Protein AF-A0A7C2KSR3-F1 (afdb_monomer)

Foldseek 3Di:
DDDDDDDDPPPDDDPPDPPPPPVPPPPPPPDDPPDLVNLLVPFPADPVLVVLVVVLVVVVVVVVVVVVVVVVVVVVVPPPDPPQVVQDDPVDGNPPVVVVVVVVVVVVVVVVVVVVVVV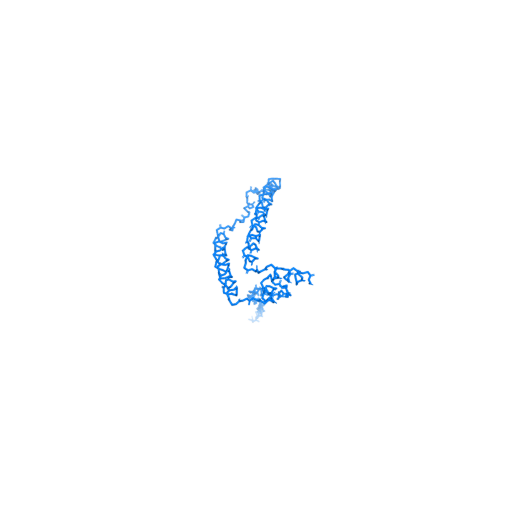VVVVVVVSVVSSCVSDDPVSVVSSVVSVVD

Structure (mmCIF, N/CA/C/O backbone):
data_AF-A0A7C2KSR3-F1
#
_entry.id   AF-A0A7C2KSR3-F1
#
loop_
_atom_site.group_PDB
_atom_site.id
_atom_site.type_symbol
_atom_site.label_atom_id
_atom_site.label_alt_id
_atom_site.label_comp_id
_atom_site.label_asym_id
_atom_site.label_entity_id
_atom_site.label_seq_id
_atom_site.pdbx_PDB_ins_code
_atom_site.Cartn_x
_atom_site.Cartn_y
_atom_site.Cartn_z
_atom_site.occupancy
_atom_site.B_iso_or_equiv
_atom_site.auth_seq_id
_atom_site.auth_comp_id
_atom_site.auth_asym_id
_atom_site.auth_atom_id
_atom_site.pdbx_PDB_model_num
ATOM 1 N N . MET A 1 1 ? 0.118 -65.157 -62.757 1.00 42.94 1 MET A N 1
ATOM 2 C CA . MET A 1 1 ? 0.658 -65.723 -61.500 1.00 42.94 1 MET A CA 1
ATOM 3 C C . MET A 1 1 ? 0.643 -64.634 -60.440 1.00 42.94 1 MET A C 1
ATOM 5 O O . MET A 1 1 ? 1.211 -63.576 -60.664 1.00 42.94 1 MET A O 1
ATOM 9 N N . LYS A 1 2 ? -0.111 -64.853 -59.359 1.00 40.72 2 LYS A N 1
ATOM 10 C CA . LYS A 1 2 ? -0.368 -63.882 -58.288 1.00 40.72 2 LYS A CA 1
ATOM 11 C C . LYS A 1 2 ? 0.836 -63.833 -57.341 1.00 40.72 2 LYS A C 1
ATOM 13 O O . LYS A 1 2 ? 1.263 -64.884 -56.875 1.00 40.72 2 LYS A O 1
ATOM 18 N N . ARG A 1 3 ? 1.347 -62.640 -57.025 1.00 48.34 3 ARG A N 1
ATOM 19 C CA . ARG A 1 3 ? 2.173 -62.398 -55.832 1.00 48.34 3 ARG A CA 1
ATOM 20 C C . ARG A 1 3 ? 1.668 -61.134 -55.146 1.00 48.34 3 ARG A C 1
ATOM 22 O O . ARG A 1 3 ? 1.903 -60.019 -55.587 1.00 48.34 3 ARG A O 1
ATOM 29 N N . THR A 1 4 ? 0.881 -61.378 -54.110 1.00 46.56 4 THR A N 1
ATOM 30 C CA . THR A 1 4 ? 0.358 -60.444 -53.117 1.00 46.56 4 THR A CA 1
ATOM 31 C C . THR A 1 4 ? 1.500 -59.893 -52.267 1.00 46.56 4 THR A C 1
ATOM 33 O O . THR A 1 4 ? 2.174 -60.664 -51.588 1.00 46.56 4 THR A O 1
ATOM 36 N N . ALA A 1 5 ? 1.700 -58.575 -52.280 1.00 51.16 5 ALA A N 1
ATOM 37 C CA . ALA A 1 5 ? 2.523 -57.881 -51.295 1.00 51.16 5 ALA A CA 1
ATOM 38 C C . ALA A 1 5 ? 1.592 -57.268 -50.241 1.00 51.16 5 ALA A C 1
ATOM 40 O O . ALA A 1 5 ? 0.763 -56.412 -50.546 1.00 51.16 5 ALA A O 1
ATOM 41 N N . ILE A 1 6 ? 1.698 -57.768 -49.012 1.00 51.94 6 ILE A N 1
ATOM 42 C CA . ILE A 1 6 ? 0.975 -57.282 -47.838 1.00 51.94 6 ILE A CA 1
ATOM 43 C C . ILE A 1 6 ? 1.730 -56.049 -47.335 1.00 51.94 6 ILE A C 1
ATOM 45 O O . ILE A 1 6 ? 2.813 -56.171 -46.769 1.00 51.94 6 ILE A O 1
ATOM 49 N N . ALA A 1 7 ? 1.180 -54.859 -47.574 1.00 48.03 7 ALA A N 1
ATOM 50 C CA . ALA A 1 7 ? 1.667 -53.628 -46.967 1.00 48.03 7 ALA A CA 1
ATOM 51 C C . ALA A 1 7 ? 1.039 -53.486 -45.573 1.00 48.03 7 ALA A C 1
ATOM 53 O O . ALA A 1 7 ? -0.160 -53.246 -45.437 1.00 48.03 7 ALA A O 1
ATOM 54 N N . ILE A 1 8 ? 1.851 -53.684 -44.535 1.00 54.16 8 ILE A N 1
ATOM 55 C CA . ILE A 1 8 ? 1.469 -53.480 -43.136 1.00 54.16 8 ILE A CA 1
ATOM 56 C C . ILE A 1 8 ? 1.331 -51.972 -42.902 1.00 54.16 8 ILE A C 1
ATOM 58 O O . ILE A 1 8 ? 2.315 -51.233 -42.913 1.00 54.16 8 ILE A O 1
ATOM 62 N N . ILE A 1 9 ? 0.095 -51.517 -42.706 1.00 57.22 9 ILE A N 1
ATOM 63 C CA . ILE A 1 9 ? -0.228 -50.152 -42.289 1.00 57.22 9 ILE A CA 1
ATOM 64 C C . ILE A 1 9 ? 0.179 -50.017 -40.817 1.00 57.22 9 ILE A C 1
ATOM 66 O O . ILE A 1 9 ? -0.515 -50.493 -39.921 1.00 57.22 9 ILE A O 1
ATOM 70 N N . ALA A 1 10 ? 1.322 -49.382 -40.562 1.00 49.47 10 ALA A N 1
ATOM 71 C CA . ALA A 1 10 ? 1.728 -48.987 -39.220 1.00 49.47 10 ALA A CA 1
ATOM 72 C C . ALA A 1 10 ? 0.934 -47.739 -38.800 1.00 49.47 10 ALA A C 1
ATOM 74 O O . ALA A 1 10 ? 1.330 -46.605 -39.070 1.00 49.47 10 ALA A O 1
ATOM 75 N N . THR A 1 11 ? -0.214 -47.936 -38.153 1.00 52.78 11 THR A N 1
ATOM 76 C CA . THR A 1 11 ? -0.943 -46.856 -37.480 1.00 52.78 11 THR A CA 1
ATOM 77 C C . THR A 1 11 ? -0.204 -46.468 -36.200 1.00 52.78 11 THR A C 1
ATOM 79 O O . THR A 1 11 ? -0.430 -47.050 -35.1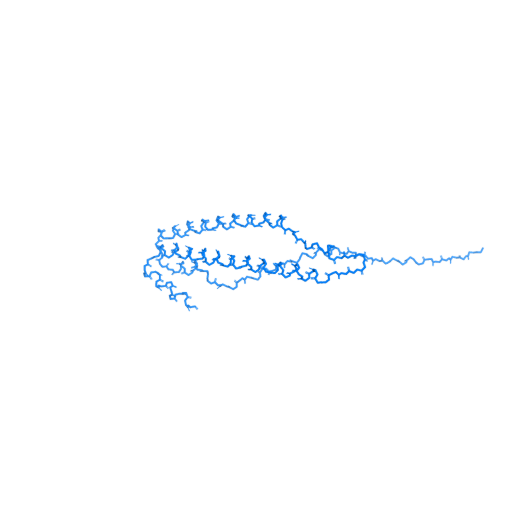40 1.00 52.78 11 THR A O 1
ATOM 82 N N . PHE A 1 12 ? 0.679 -45.474 -36.280 1.00 53.78 12 PHE A N 1
ATOM 83 C CA . PHE A 1 12 ? 1.157 -44.783 -35.086 1.00 53.78 12 PHE A CA 1
ATOM 84 C C . PHE A 1 12 ? 0.079 -43.805 -34.622 1.00 53.78 12 PHE A C 1
ATOM 86 O O . PHE A 1 12 ? -0.087 -42.716 -35.167 1.00 53.78 12 PHE A O 1
ATOM 93 N N . GLY A 1 13 ? -0.680 -44.228 -33.612 1.00 46.88 13 GLY A N 1
ATOM 94 C CA . GLY A 1 13 ? -1.536 -43.341 -32.843 1.00 46.88 13 GLY A CA 1
ATOM 95 C C . GLY A 1 13 ? -0.686 -42.345 -32.060 1.00 46.88 13 GLY A C 1
ATOM 96 O O . GLY A 1 13 ? 0.057 -42.731 -31.162 1.00 46.88 13 GLY A O 1
ATOM 97 N N . LEU A 1 14 ? -0.829 -41.058 -32.367 1.00 45.84 14 LEU A N 1
ATOM 98 C CA . LEU A 1 14 ? -0.510 -39.985 -31.432 1.00 45.84 14 LEU A CA 1
ATOM 99 C C . LEU A 1 14 ? -1.810 -39.271 -31.071 1.00 45.84 14 LEU A C 1
ATOM 101 O O . LEU A 1 14 ? -2.222 -38.299 -31.700 1.00 45.84 14 LEU A O 1
ATOM 105 N N . SER A 1 15 ? -2.460 -39.765 -30.021 1.00 41.12 15 SER A N 1
ATOM 106 C CA . SER A 1 15 ? -3.441 -38.989 -29.273 1.00 41.12 15 SER A CA 1
ATOM 107 C C . SER A 1 15 ? -2.698 -37.855 -28.569 1.00 41.12 15 SER A C 1
ATOM 109 O O . SER A 1 15 ? -2.183 -38.029 -27.465 1.00 41.12 15 SER A O 1
ATOM 111 N N . SER A 1 16 ? -2.617 -36.681 -29.195 1.00 46.31 16 SER A N 1
ATOM 112 C CA . SER A 1 16 ? -2.241 -35.455 -28.491 1.00 46.31 16 SER A CA 1
ATOM 113 C C . SER A 1 16 ? -3.401 -35.045 -27.590 1.00 46.31 16 SER A C 1
ATOM 115 O O . SER A 1 16 ? -4.233 -34.211 -27.940 1.00 46.31 16 SER A O 1
ATOM 117 N N . ALA A 1 17 ? -3.469 -35.674 -26.416 1.00 47.34 17 ALA A N 1
ATOM 118 C CA . ALA A 1 17 ? -4.255 -35.173 -25.308 1.00 47.34 17 ALA A CA 1
ATOM 119 C C . ALA A 1 17 ? -3.802 -33.736 -25.026 1.00 47.34 17 ALA A C 1
ATOM 121 O O . ALA A 1 17 ? -2.645 -33.482 -24.682 1.00 47.34 17 ALA A O 1
ATOM 122 N N . LEU A 1 18 ? -4.731 -32.800 -25.206 1.00 45.66 18 LEU A N 1
ATOM 123 C CA . LEU A 1 18 ? -4.652 -31.434 -24.717 1.00 45.66 18 LEU A CA 1
ATOM 124 C C . LEU A 1 18 ? -4.441 -31.486 -23.199 1.00 45.66 18 LEU A C 1
ATOM 126 O O . LEU A 1 18 ? -5.394 -31.486 -22.425 1.00 45.66 18 LEU A O 1
ATOM 130 N N . MET A 1 19 ? -3.182 -31.517 -22.764 1.00 49.53 19 MET A N 1
ATOM 131 C CA . MET A 1 19 ? -2.803 -31.175 -21.398 1.00 49.53 19 MET A CA 1
ATOM 132 C C . MET A 1 19 ? -2.952 -29.661 -21.255 1.00 49.53 19 MET A C 1
ATOM 134 O O . MET A 1 19 ? -1.986 -28.899 -21.232 1.00 49.53 19 MET A O 1
ATOM 138 N N . ALA A 1 20 ? -4.210 -29.225 -21.182 1.00 42.25 20 ALA A N 1
ATOM 139 C CA . ALA A 1 20 ? -4.587 -27.983 -20.546 1.00 42.25 20 ALA A CA 1
ATOM 140 C C . ALA A 1 20 ? -4.151 -28.102 -19.082 1.00 42.25 20 ALA A C 1
ATOM 142 O O . ALA A 1 20 ? -4.892 -28.567 -18.222 1.00 42.25 20 ALA A O 1
ATOM 143 N N . GLY A 1 21 ? -2.898 -27.734 -18.818 1.00 36.53 21 GLY A N 1
ATOM 144 C CA . GLY A 1 21 ? -2.359 -27.563 -17.481 1.00 36.53 21 GLY A CA 1
ATOM 145 C C . GLY A 1 21 ? -3.056 -26.391 -16.804 1.00 36.53 21 GLY A C 1
ATOM 146 O O . GLY A 1 21 ? -2.479 -25.317 -16.649 1.00 36.53 21 GLY A O 1
ATOM 147 N N . SER A 1 22 ? -4.307 -26.587 -16.392 1.00 43.00 22 SER A N 1
ATOM 148 C CA . SER A 1 22 ? -4.950 -25.787 -15.362 1.00 43.00 22 SER A CA 1
ATOM 149 C C . SER A 1 22 ? -4.248 -26.115 -14.048 1.00 43.00 22 SER A C 1
ATOM 151 O O . SER A 1 22 ? -4.708 -26.935 -13.255 1.00 43.00 22 SER A O 1
ATOM 153 N N . GLY A 1 23 ? -3.080 -25.500 -13.853 1.00 39.00 23 GLY A N 1
ATOM 154 C CA . GLY A 1 23 ? -2.381 -25.451 -12.580 1.00 39.00 23 GLY A CA 1
ATOM 155 C C . GLY A 1 23 ? -3.277 -24.750 -11.571 1.00 39.00 23 GLY A C 1
ATOM 156 O O . GLY A 1 23 ? -3.250 -23.529 -11.424 1.00 39.00 23 GLY A O 1
ATOM 157 N N . MET A 1 24 ? -4.118 -25.539 -10.916 1.00 44.59 24 MET A N 1
ATOM 158 C CA . MET A 1 24 ? -4.959 -25.134 -9.810 1.00 44.59 24 MET A CA 1
ATOM 159 C C . MET A 1 24 ? -4.022 -24.741 -8.667 1.00 44.59 24 MET A C 1
ATOM 161 O O . MET A 1 24 ? -3.519 -25.586 -7.932 1.00 44.59 24 MET A O 1
ATOM 165 N N . HIS A 1 25 ? -3.706 -23.448 -8.564 1.00 52.31 25 HIS A N 1
ATOM 166 C CA . HIS A 1 25 ? -2.989 -22.898 -7.421 1.00 52.31 25 HIS A CA 1
ATOM 167 C C . HIS A 1 25 ? -3.849 -23.134 -6.177 1.00 52.31 25 HIS A C 1
ATOM 169 O O . HIS A 1 25 ? -4.764 -22.366 -5.886 1.00 52.31 25 HIS A O 1
ATOM 175 N N . SER A 1 26 ? -3.553 -24.205 -5.441 1.00 45.25 26 SER A N 1
ATOM 176 C CA . SER A 1 26 ? -4.083 -24.424 -4.104 1.00 45.25 26 SER A CA 1
ATOM 177 C C . SER A 1 26 ? -3.610 -23.263 -3.232 1.00 45.25 26 SER A C 1
ATOM 179 O O . SER A 1 26 ? -2.441 -23.200 -2.832 1.00 45.25 26 SER A O 1
ATOM 181 N N . CYS A 1 27 ? -4.494 -22.305 -2.968 1.00 43.81 27 CYS A N 1
ATOM 182 C CA . CYS A 1 27 ? -4.284 -21.301 -1.942 1.00 43.81 27 CYS A CA 1
ATOM 183 C C . CYS A 1 27 ? -4.192 -22.032 -0.601 1.00 43.81 27 CYS A C 1
ATOM 185 O O . CYS A 1 27 ? -5.206 -22.292 0.038 1.00 43.81 27 CYS A O 1
ATOM 187 N N . LYS A 1 28 ? -2.975 -22.400 -0.182 1.00 48.91 28 LYS A N 1
ATOM 188 C CA . LYS A 1 28 ? -2.719 -22.825 1.193 1.00 48.91 28 LYS A CA 1
ATOM 189 C C . LYS A 1 28 ? -3.228 -21.706 2.095 1.00 48.91 28 LYS A C 1
ATOM 191 O O . LYS A 1 28 ? -2.719 -20.586 2.043 1.00 48.91 28 LYS A O 1
ATOM 196 N N . HIS A 1 29 ? -4.275 -22.017 2.852 1.00 46.41 29 HIS A N 1
ATOM 197 C CA . HIS A 1 29 ? -4.851 -21.151 3.862 1.00 46.41 29 HIS A CA 1
ATOM 198 C C . HIS A 1 29 ? -3.721 -20.597 4.728 1.00 46.41 29 HIS A C 1
ATOM 200 O O . HIS A 1 29 ? -2.917 -21.347 5.286 1.00 46.41 29 HIS A O 1
ATOM 206 N N . HIS A 1 30 ? -3.618 -19.270 4.776 1.00 50.12 30 HIS A N 1
ATOM 207 C CA . HIS A 1 30 ? -2.738 -18.600 5.716 1.00 50.12 30 HIS A CA 1
ATOM 208 C C . HIS A 1 30 ? -3.095 -19.112 7.113 1.00 50.12 30 HIS A C 1
ATOM 210 O O . HIS A 1 30 ? -4.232 -18.933 7.545 1.00 50.12 30 HIS A O 1
ATOM 216 N N . LYS A 1 31 ? -2.124 -19.730 7.807 1.00 47.91 31 LYS A N 1
ATOM 217 C CA . LYS A 1 31 ? -2.162 -19.850 9.268 1.00 47.91 31 LYS A CA 1
ATOM 218 C C . LYS A 1 31 ? -2.615 -18.502 9.811 1.00 47.91 31 LYS A C 1
ATOM 220 O O . LYS A 1 31 ? -2.084 -17.474 9.384 1.00 47.91 31 LYS A O 1
ATOM 225 N N . GLU A 1 32 ? -3.615 -18.561 10.674 1.00 46.19 32 GLU A N 1
ATOM 226 C CA . GLU A 1 32 ? -4.305 -17.484 11.368 1.00 46.19 32 GLU A CA 1
ATOM 227 C C . GLU A 1 32 ? -3.312 -16.499 12.007 1.00 46.19 32 GLU A C 1
ATOM 229 O O . GLU A 1 32 ? -3.031 -16.519 13.197 1.00 46.19 32 GLU A O 1
ATOM 234 N N . ARG A 1 33 ? -2.699 -15.628 11.201 1.00 48.25 33 ARG A N 1
ATOM 235 C CA . ARG A 1 33 ? -2.082 -14.419 11.727 1.00 48.25 33 ARG A CA 1
ATOM 236 C C . ARG A 1 33 ? -3.250 -13.547 12.129 1.00 48.25 33 ARG A C 1
ATOM 238 O O . ARG A 1 33 ? -3.958 -13.078 11.233 1.00 48.25 33 ARG A O 1
ATOM 245 N N . SER A 1 34 ? -3.435 -13.360 13.438 1.00 56.31 34 SER A N 1
ATOM 246 C CA . SER A 1 34 ? -4.390 -12.388 13.962 1.00 56.31 34 SER A CA 1
ATOM 247 C C . SER A 1 34 ? -4.197 -11.092 13.185 1.00 56.31 34 SER A C 1
ATOM 249 O O . SER A 1 34 ? -3.119 -10.489 13.161 1.00 56.31 34 SER A O 1
ATOM 251 N N . SER A 1 35 ? -5.223 -10.725 12.430 1.00 73.12 35 SER A N 1
ATOM 252 C CA . SER A 1 35 ? -5.239 -9.438 11.772 1.00 73.12 35 SER A CA 1
ATOM 253 C C . SER A 1 35 ? -5.362 -8.370 12.857 1.00 73.12 35 SER A C 1
ATOM 255 O O . SER A 1 35 ? -5.991 -8.584 13.885 1.00 73.12 35 SER A O 1
ATOM 257 N N . LEU A 1 36 ? -4.816 -7.179 12.627 1.00 81.88 36 LEU A N 1
ATOM 258 C CA . LEU A 1 36 ? -4.966 -6.058 13.564 1.00 81.88 36 LEU A CA 1
ATOM 259 C C . LEU A 1 36 ? -6.430 -5.873 14.026 1.00 81.88 36 LEU A C 1
ATOM 261 O O . LEU A 1 36 ? -6.687 -5.570 15.186 1.00 81.88 36 LEU A O 1
ATOM 265 N N . TYR A 1 37 ? -7.385 -6.124 13.127 1.00 81.44 37 TYR A N 1
ATOM 266 C CA . TYR A 1 37 ? -8.816 -6.051 13.397 1.00 81.44 37 TYR A CA 1
ATOM 267 C C . TYR A 1 37 ? -9.346 -7.145 14.325 1.00 81.44 37 TYR A C 1
ATOM 269 O O . TYR A 1 37 ? -10.215 -6.840 15.132 1.00 81.44 37 TYR A O 1
ATOM 277 N N . THR A 1 38 ? -8.835 -8.375 14.233 1.00 84.31 38 THR A N 1
ATOM 278 C CA . THR A 1 38 ? -9.263 -9.472 15.115 1.00 84.31 38 THR A CA 1
ATOM 279 C C . THR A 1 38 ? -8.790 -9.229 16.543 1.00 84.31 38 THR A C 1
ATOM 281 O O . THR A 1 38 ? -9.538 -9.487 17.474 1.00 84.31 38 THR A O 1
ATOM 284 N N . THR A 1 39 ? -7.608 -8.631 16.734 1.00 87.12 39 THR A N 1
ATOM 285 C CA . THR A 1 39 ? -7.155 -8.206 18.069 1.00 87.12 39 THR A CA 1
ATOM 286 C C . THR A 1 39 ? -7.994 -7.047 18.625 1.00 87.12 39 THR A C 1
ATOM 288 O O . THR A 1 39 ? -8.280 -7.021 19.815 1.00 87.12 39 THR A O 1
ATOM 291 N N . ILE A 1 40 ? -8.427 -6.093 17.787 1.00 87.56 40 ILE A N 1
ATOM 292 C CA . ILE A 1 40 ? -9.303 -4.989 18.230 1.00 87.56 40 ILE A CA 1
ATOM 293 C C . ILE A 1 40 ? -10.706 -5.492 18.607 1.00 87.56 40 ILE A C 1
ATOM 295 O O . ILE A 1 40 ? -11.294 -4.992 19.556 1.00 87.56 40 ILE A O 1
ATOM 299 N N . GLU A 1 41 ? -11.242 -6.489 17.901 1.00 86.38 41 GLU A N 1
ATOM 300 C CA . GLU A 1 41 ? -12.552 -7.083 18.219 1.00 86.38 41 GLU A CA 1
ATOM 301 C C . GLU A 1 41 ? -12.589 -7.825 19.559 1.00 86.38 41 GLU A C 1
ATOM 303 O O . GLU A 1 41 ? -13.667 -7.998 20.117 1.00 86.38 41 GLU A O 1
ATOM 308 N N . GLN A 1 42 ? -11.433 -8.240 20.083 1.00 87.38 42 GLN A N 1
ATOM 309 C CA . GLN A 1 42 ? -11.307 -8.849 21.413 1.00 87.38 42 GLN A CA 1
ATOM 310 C C . GLN A 1 42 ? -11.364 -7.818 22.552 1.00 87.38 42 GLN A C 1
ATOM 312 O O . GLN A 1 42 ? -11.342 -8.192 23.725 1.00 87.38 42 GLN A O 1
ATOM 317 N N . LEU A 1 43 ? -11.389 -6.523 22.225 1.00 89.75 43 LEU A N 1
ATOM 318 C CA . LEU A 1 43 ? -11.556 -5.453 23.200 1.00 89.75 43 LEU A CA 1
ATOM 319 C C . LEU A 1 43 ? -13.040 -5.253 23.517 1.00 89.75 43 LEU A C 1
ATOM 321 O O . LEU A 1 43 ? -13.916 -5.507 22.689 1.00 89.75 43 LEU A O 1
ATOM 325 N N . ASP A 1 44 ? -13.313 -4.718 24.703 1.00 90.38 44 ASP A N 1
ATOM 326 C CA . ASP A 1 44 ? -14.664 -4.382 25.150 1.00 90.38 44 ASP A CA 1
ATOM 327 C C . ASP A 1 44 ? -15.132 -3.089 24.464 1.00 90.38 44 ASP A C 1
ATOM 329 O O . ASP A 1 44 ? -15.097 -2.001 25.036 1.00 90.38 44 ASP A O 1
ATOM 333 N N . LEU A 1 45 ? -15.480 -3.202 23.179 1.00 92.31 45 LEU A N 1
ATOM 334 C CA . LEU A 1 45 ? -15.900 -2.088 22.329 1.00 92.31 45 LEU A CA 1
ATOM 335 C C . LEU A 1 45 ? -17.372 -1.733 22.560 1.00 92.31 45 LEU A C 1
ATOM 337 O O . LEU A 1 45 ? -18.241 -2.614 22.545 1.00 92.31 45 LEU A O 1
ATOM 341 N N . THR A 1 46 ? -17.666 -0.437 22.654 1.00 94.50 46 THR A N 1
ATOM 342 C CA . THR A 1 46 ? -19.049 0.061 22.671 1.00 94.50 46 THR A CA 1
ATOM 343 C C . THR A 1 46 ? -19.722 -0.133 21.308 1.00 94.50 46 THR A C 1
ATOM 345 O O . THR A 1 46 ? -19.060 -0.293 20.279 1.00 94.50 46 THR A O 1
ATOM 348 N N . GLU A 1 47 ? -21.056 -0.100 21.260 1.00 93.38 47 GLU A N 1
ATOM 349 C CA . GLU A 1 47 ? -21.788 -0.207 19.988 1.00 93.38 47 GLU A CA 1
ATOM 350 C C . GLU A 1 47 ? -21.441 0.926 19.012 1.00 93.38 47 GLU A C 1
ATOM 352 O O . GLU A 1 47 ? -21.291 0.688 17.811 1.00 93.38 47 GLU A O 1
ATOM 357 N N . ALA A 1 48 ? -21.226 2.140 19.532 1.00 91.94 48 ALA A N 1
ATOM 358 C CA . ALA A 1 48 ? -20.783 3.284 18.741 1.00 91.94 48 ALA A CA 1
ATOM 359 C C . ALA A 1 48 ? -19.404 3.028 18.105 1.00 91.94 48 ALA A C 1
ATOM 361 O O . ALA A 1 48 ? -19.254 3.154 16.889 1.00 91.94 48 ALA A O 1
ATOM 362 N N . GLN A 1 49 ? -18.431 2.554 18.893 1.00 91.56 49 GLN A N 1
ATOM 363 C CA . GLN A 1 49 ? -17.091 2.207 18.400 1.00 91.56 49 GLN A CA 1
ATOM 364 C C . GLN A 1 49 ? -17.136 1.080 17.358 1.00 91.56 49 GLN A C 1
ATOM 366 O O . GLN A 1 49 ? -16.435 1.129 16.345 1.00 91.56 49 GLN A O 1
ATOM 371 N N . LYS A 1 50 ? -17.986 0.064 17.565 1.00 92.19 50 LYS A N 1
ATOM 372 C CA . LYS A 1 50 ? -18.183 -1.028 16.596 1.00 92.19 50 LYS A CA 1
ATOM 373 C C . LYS A 1 50 ? -18.710 -0.504 15.258 1.00 92.19 50 LYS A C 1
ATOM 375 O O . LYS A 1 50 ? -18.210 -0.912 14.207 1.00 92.19 50 LYS A O 1
ATOM 380 N N . LYS A 1 51 ? -19.673 0.422 15.284 1.00 93.69 51 LYS A N 1
ATOM 381 C CA . LYS A 1 51 ? -20.240 1.042 14.077 1.00 93.69 51 LYS A CA 1
ATOM 382 C C . LYS A 1 51 ? -19.212 1.891 13.323 1.00 93.69 51 LYS A C 1
ATOM 384 O O . LYS A 1 51 ? -19.133 1.816 12.093 1.00 93.69 51 LYS A O 1
ATOM 389 N N . GLU A 1 52 ? -18.384 2.648 14.038 1.00 91.50 52 GLU A N 1
ATOM 390 C CA . GLU A 1 52 ? -17.284 3.410 13.435 1.00 91.50 52 GLU A CA 1
ATOM 391 C C . GLU A 1 52 ? -16.239 2.489 12.798 1.00 91.50 52 GLU A C 1
ATOM 393 O O . GLU A 1 52 ? -15.854 2.688 11.643 1.00 91.50 52 GLU A O 1
ATOM 398 N N . LEU A 1 53 ? -15.847 1.413 13.489 1.00 91.00 53 LEU A N 1
ATOM 399 C CA . LEU A 1 53 ? -14.925 0.411 12.952 1.00 91.00 53 LEU A CA 1
ATOM 400 C C . LEU A 1 53 ? -15.479 -0.282 11.705 1.00 91.00 53 LEU A C 1
ATOM 402 O O . LEU A 1 53 ? -14.729 -0.532 10.758 1.00 91.00 53 LEU A O 1
ATOM 406 N N . GLN A 1 54 ? -16.775 -0.597 11.678 1.00 90.56 54 GLN A N 1
ATOM 407 C CA . GLN A 1 54 ? -17.421 -1.160 10.496 1.00 90.56 54 GLN A CA 1
ATOM 408 C C . GLN A 1 54 ? -17.362 -0.186 9.315 1.00 90.56 54 GLN A C 1
ATOM 410 O O . GLN A 1 54 ? -16.898 -0.565 8.237 1.00 90.56 54 GLN A O 1
ATOM 415 N N . THR A 1 55 ? -17.752 1.069 9.535 1.00 91.00 55 THR A N 1
ATOM 416 C CA . THR A 1 55 ? -17.712 2.119 8.507 1.00 91.00 55 THR A CA 1
ATOM 417 C C . THR A 1 55 ? -16.291 2.282 7.963 1.00 91.00 55 THR A C 1
ATOM 419 O O . THR A 1 55 ? -16.063 2.264 6.753 1.00 91.00 55 THR A O 1
ATOM 422 N N . PHE A 1 56 ? -15.297 2.317 8.853 1.00 89.75 56 PHE A N 1
ATOM 423 C CA . PHE A 1 56 ? -13.887 2.376 8.479 1.00 89.75 56 PHE A CA 1
ATOM 424 C C . PHE A 1 56 ? -13.419 1.151 7.670 1.00 89.75 56 PHE A C 1
ATOM 426 O O . PHE A 1 56 ? -12.619 1.260 6.738 1.00 89.75 56 PHE A O 1
ATOM 433 N N . ARG A 1 57 ? -13.917 -0.052 7.974 1.00 88.81 57 ARG A N 1
ATOM 434 C CA . ARG A 1 57 ? -13.601 -1.256 7.185 1.00 88.81 57 ARG A CA 1
ATOM 435 C C . ARG A 1 57 ? -14.211 -1.201 5.795 1.00 88.81 57 ARG A C 1
ATOM 437 O O . ARG A 1 57 ? -13.584 -1.669 4.841 1.00 88.81 57 ARG A O 1
ATOM 444 N N . GLU A 1 58 ? -15.426 -0.688 5.675 1.00 90.25 58 GLU A N 1
ATOM 445 C CA . GLU A 1 58 ? -16.132 -0.578 4.402 1.00 90.25 58 GLU A CA 1
ATOM 446 C C . GLU A 1 58 ? -15.442 0.414 3.465 1.00 90.25 58 GLU A C 1
ATOM 448 O O . GLU A 1 58 ? -15.174 0.059 2.311 1.00 90.25 58 GLU A O 1
ATOM 453 N N . THR A 1 59 ? -15.022 1.577 3.971 1.00 88.88 59 THR A N 1
ATOM 454 C CA . THR A 1 59 ? -14.234 2.550 3.194 1.00 88.88 59 THR A CA 1
ATOM 455 C C . THR A 1 59 ? -12.920 1.934 2.705 1.00 88.88 59 THR A C 1
ATOM 457 O O . THR A 1 59 ? -12.644 1.914 1.503 1.00 88.88 59 THR A O 1
ATOM 460 N N . GLN A 1 60 ? -12.169 1.274 3.594 1.00 86.62 60 GLN A N 1
ATOM 461 C CA . GLN A 1 60 ? -10.928 0.570 3.245 1.00 86.62 60 GLN A CA 1
ATOM 462 C C . GLN A 1 60 ? -11.146 -0.559 2.221 1.00 86.62 60 GLN A C 1
ATOM 464 O O . GLN A 1 60 ? -10.289 -0.828 1.370 1.00 86.62 60 GLN A O 1
ATOM 469 N N . ARG A 1 61 ? -12.280 -1.270 2.286 1.00 87.25 61 ARG A N 1
ATOM 470 C CA . ARG A 1 61 ? -12.648 -2.288 1.287 1.00 87.25 61 ARG A CA 1
ATOM 471 C C . ARG A 1 61 ? -12.938 -1.644 -0.069 1.00 87.25 61 ARG A C 1
ATOM 473 O O . ARG A 1 61 ? -12.505 -2.198 -1.083 1.00 87.25 61 ARG A O 1
ATOM 480 N N . GLY A 1 62 ? -13.622 -0.502 -0.092 1.00 87.56 62 GLY A N 1
ATOM 481 C CA . GLY A 1 62 ? -13.879 0.290 -1.297 1.00 87.56 62 GLY A CA 1
ATOM 482 C C . GLY A 1 62 ? -12.587 0.720 -1.992 1.00 87.56 62 GLY A C 1
ATOM 483 O O . GLY A 1 62 ? -12.358 0.365 -3.151 1.00 87.56 62 GLY A O 1
ATOM 484 N N . GLU A 1 63 ? -11.681 1.363 -1.255 1.00 85.44 63 GLU A N 1
ATOM 485 C CA . GLU A 1 63 ? -10.370 1.810 -1.752 1.00 85.44 63 GLU A CA 1
ATOM 486 C C . GLU A 1 63 ? -9.524 0.647 -2.299 1.00 85.44 63 GLU A C 1
ATOM 488 O O . GLU A 1 63 ? -8.895 0.732 -3.362 1.00 85.44 63 GLU A O 1
ATOM 493 N N . LYS A 1 64 ? -9.541 -0.504 -1.613 1.00 85.12 64 LYS A N 1
ATOM 494 C CA . LYS A 1 64 ? -8.859 -1.719 -2.085 1.00 85.12 64 LYS A CA 1
ATOM 495 C C . LYS A 1 64 ? -9.461 -2.263 -3.377 1.00 85.12 64 LYS A C 1
ATOM 497 O O . LYS A 1 64 ? -8.722 -2.735 -4.239 1.00 85.12 64 LYS A O 1
ATOM 502 N N . LYS A 1 65 ? -10.786 -2.231 -3.535 1.00 87.50 65 LYS A N 1
ATOM 503 C CA . LYS A 1 65 ? -11.438 -2.655 -4.784 1.00 87.50 65 LYS A CA 1
ATOM 504 C C . LYS A 1 65 ? -11.068 -1.716 -5.935 1.00 87.50 65 LYS A C 1
ATOM 506 O O . LYS A 1 65 ? -10.697 -2.207 -7.000 1.00 87.50 65 LYS A O 1
ATOM 511 N N . ALA A 1 66 ? -11.102 -0.403 -5.709 1.00 85.75 66 ALA A N 1
ATOM 512 C CA . ALA A 1 66 ? -10.731 0.597 -6.709 1.00 85.75 66 ALA A CA 1
ATOM 513 C C . ALA A 1 66 ? -9.264 0.450 -7.146 1.00 85.75 66 ALA A C 1
ATOM 515 O O . ALA A 1 66 ? -8.973 0.296 -8.331 1.00 85.75 66 ALA A O 1
ATOM 516 N N . SER A 1 67 ? -8.339 0.369 -6.186 1.00 84.38 67 SER A N 1
ATOM 517 C CA . SER A 1 67 ? -6.911 0.179 -6.476 1.00 84.38 67 SER A CA 1
ATOM 518 C C . SER A 1 67 ? -6.615 -1.138 -7.205 1.00 84.38 67 SER A C 1
ATOM 520 O O . SER A 1 67 ? -5.765 -1.168 -8.097 1.00 84.38 67 SER A O 1
ATOM 522 N N . ARG A 1 68 ? -7.335 -2.227 -6.897 1.00 86.69 68 ARG A N 1
ATOM 523 C CA . ARG A 1 68 ? -7.226 -3.494 -7.646 1.00 86.69 68 ARG A CA 1
ATOM 524 C C . ARG A 1 68 ? -7.680 -3.356 -9.098 1.00 86.69 68 ARG A C 1
ATOM 526 O O . ARG A 1 68 ? -7.005 -3.902 -9.969 1.00 86.69 68 ARG A O 1
ATOM 533 N N . LYS A 1 69 ? -8.785 -2.648 -9.362 1.00 85.12 69 LYS A N 1
ATOM 534 C CA . LYS A 1 69 ? -9.261 -2.382 -10.732 1.00 85.12 69 LYS A CA 1
ATOM 535 C C . LYS A 1 69 ? -8.224 -1.580 -11.521 1.00 85.12 69 LYS A C 1
ATOM 537 O O . LYS A 1 69 ? -7.747 -2.067 -12.543 1.00 85.12 69 LYS A O 1
ATOM 542 N N . ALA A 1 70 ? -7.752 -0.468 -10.957 1.00 83.00 70 ALA A N 1
ATOM 543 C CA . ALA A 1 70 ? -6.719 0.365 -11.572 1.00 83.00 70 ALA A CA 1
ATOM 544 C C . ALA A 1 70 ? -5.415 -0.414 -11.843 1.00 83.00 70 ALA A C 1
ATOM 546 O O . ALA A 1 70 ? -4.763 -0.236 -12.873 1.00 83.00 70 ALA A O 1
ATOM 547 N N . LEU A 1 71 ? -5.020 -1.324 -10.943 1.00 83.94 71 LEU A N 1
ATOM 548 C CA . LEU A 1 71 ? -3.854 -2.181 -11.166 1.00 83.94 71 LEU A CA 1
ATOM 549 C C . LEU A 1 71 ? -4.087 -3.202 -12.288 1.00 83.94 71 LEU A C 1
ATOM 551 O O . LEU A 1 71 ? -3.155 -3.489 -13.040 1.00 83.94 71 LEU A O 1
ATOM 555 N N . LYS A 1 72 ? -5.295 -3.767 -12.398 1.00 81.19 72 LYS A N 1
ATOM 556 C CA . LYS A 1 72 ? -5.653 -4.712 -13.465 1.00 81.19 72 LYS A CA 1
ATOM 557 C C . LYS A 1 72 ? -5.593 -4.029 -14.833 1.00 81.19 72 LYS A C 1
ATOM 559 O O . LYS A 1 72 ? -4.968 -4.574 -15.737 1.00 81.19 72 LYS A O 1
ATOM 564 N N . GLU A 1 73 ? -6.139 -2.822 -14.946 1.00 78.12 73 GLU A N 1
ATOM 565 C CA . GLU A 1 73 ? -6.078 -1.991 -16.158 1.00 78.12 73 GLU A CA 1
ATOM 566 C C . GLU A 1 73 ? -4.628 -1.652 -16.531 1.00 78.12 73 GLU A C 1
ATOM 568 O O . GLU A 1 73 ? -4.183 -1.935 -17.644 1.00 78.12 73 GLU A O 1
ATOM 573 N N . LYS A 1 74 ? -3.825 -1.180 -15.566 1.00 77.75 74 LYS A N 1
ATOM 574 C CA . LYS A 1 74 ? -2.393 -0.910 -15.790 1.00 77.75 74 LYS A CA 1
ATOM 575 C C . LYS A 1 74 ? -1.603 -2.157 -16.198 1.00 77.75 74 LYS A C 1
ATOM 577 O O . LYS A 1 74 ? -0.642 -2.047 -16.955 1.00 77.75 74 LYS A O 1
ATOM 582 N N . ARG A 1 75 ? -1.959 -3.343 -15.692 1.00 74.56 75 ARG A N 1
ATOM 583 C CA . ARG A 1 75 ? -1.318 -4.615 -16.075 1.00 74.56 75 ARG A CA 1
ATOM 584 C C . ARG A 1 75 ? -1.715 -5.070 -17.474 1.00 74.56 75 ARG A C 1
ATOM 586 O O . ARG A 1 75 ? -0.850 -5.592 -18.168 1.00 74.56 75 ARG A O 1
ATOM 593 N N . ALA A 1 76 ? -2.965 -4.854 -17.879 1.00 69.81 76 ALA A N 1
ATOM 594 C CA . ALA A 1 76 ? -3.408 -5.113 -19.246 1.00 69.81 76 ALA A CA 1
ATOM 595 C C . ALA A 1 76 ? -2.637 -4.241 -20.254 1.00 69.81 76 ALA A C 1
ATOM 597 O O . ALA A 1 76 ? -2.246 -4.734 -21.303 1.00 69.81 76 ALA A O 1
ATOM 598 N N . MET A 1 77 ? -2.316 -2.993 -19.887 1.00 62.62 77 MET A N 1
ATOM 599 C CA . MET A 1 77 ? -1.514 -2.085 -20.721 1.00 62.62 77 MET A CA 1
ATOM 600 C C . MET A 1 77 ? 0.005 -2.352 -20.689 1.00 62.62 77 MET A C 1
ATOM 602 O O . MET A 1 77 ? 0.703 -2.011 -21.635 1.00 62.62 77 MET A O 1
ATOM 606 N N . LYS A 1 78 ? 0.555 -2.938 -19.612 1.00 64.31 78 LYS A N 1
ATOM 607 C CA . LYS A 1 78 ? 2.013 -3.098 -19.398 1.00 64.31 78 LYS A CA 1
ATOM 608 C C . LYS A 1 78 ? 2.538 -4.525 -19.598 1.00 64.31 78 LYS A C 1
ATOM 610 O O . LYS A 1 78 ? 3.435 -4.953 -18.864 1.00 64.31 78 LYS A O 1
ATOM 615 N N . GLN A 1 79 ? 2.078 -5.261 -20.606 1.00 57.09 79 GLN A N 1
ATOM 616 C CA . GLN A 1 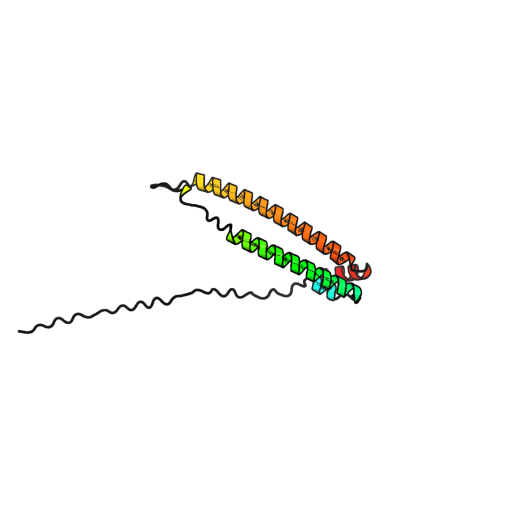79 ? 2.823 -6.439 -21.074 1.00 57.09 79 GLN A CA 1
ATOM 617 C C . GLN A 1 79 ? 4.054 -6.023 -21.908 1.00 57.09 79 GLN A C 1
ATOM 619 O O . GLN A 1 79 ? 4.218 -6.425 -23.051 1.00 57.09 79 GLN A O 1
ATOM 624 N N . ASN A 1 80 ? 4.961 -5.235 -21.316 1.00 59.91 80 ASN A N 1
ATOM 625 C CA . ASN A 1 80 ? 6.273 -4.934 -21.898 1.00 59.91 80 ASN A CA 1
ATOM 626 C C . ASN A 1 80 ? 7.182 -6.161 -21.750 1.00 59.91 80 ASN A C 1
ATOM 628 O O . ASN A 1 80 ? 7.984 -6.268 -20.805 1.00 59.91 80 ASN A O 1
ATOM 632 N N . ARG A 1 81 ? 7.037 -7.110 -22.678 1.00 66.62 81 ARG A N 1
ATOM 633 C CA . ARG A 1 81 ? 8.080 -8.104 -22.939 1.00 66.62 81 ARG A CA 1
ATOM 634 C C . ARG A 1 81 ? 9.330 -7.343 -23.377 1.00 66.62 81 ARG A C 1
ATOM 636 O O . ARG A 1 81 ? 9.235 -6.352 -24.093 1.00 66.62 81 ARG A O 1
ATOM 643 N N . THR A 1 82 ? 10.494 -7.738 -22.861 1.00 72.19 82 THR A N 1
ATOM 644 C CA . THR A 1 82 ? 11.751 -7.174 -23.360 1.00 72.19 82 THR A CA 1
ATOM 645 C C . THR A 1 82 ? 11.846 -7.579 -24.817 1.00 72.19 82 THR A C 1
ATOM 647 O O . THR A 1 82 ? 11.895 -8.776 -25.092 1.00 72.19 82 THR A O 1
ATOM 650 N N . ASP A 1 83 ? 11.849 -6.612 -25.725 1.00 81.12 83 ASP A N 1
ATOM 651 C CA . ASP A 1 83 ? 12.186 -6.905 -27.105 1.00 81.12 83 ASP A CA 1
ATOM 652 C C . ASP A 1 83 ? 13.651 -7.350 -27.135 1.00 81.12 83 ASP A C 1
ATOM 654 O O . ASP A 1 83 ? 14.550 -6.586 -26.768 1.00 81.12 83 ASP A O 1
ATOM 658 N N . LEU A 1 84 ? 13.862 -8.634 -27.423 1.00 81.62 84 LEU A N 1
ATOM 659 C CA . LEU A 1 84 ? 15.189 -9.235 -27.516 1.00 81.62 84 LEU A CA 1
ATOM 660 C C . LEU A 1 84 ? 15.799 -9.005 -28.898 1.00 81.62 84 LEU A C 1
ATOM 662 O O . LEU A 1 84 ? 17.022 -9.007 -29.008 1.00 81.62 84 LEU A O 1
ATOM 666 N N . SER A 1 85 ? 14.967 -8.753 -29.917 1.00 82.75 85 SER A N 1
ATOM 667 C CA . SER A 1 85 ? 15.416 -8.582 -31.301 1.00 82.75 85 SER A CA 1
ATOM 668 C C . SER A 1 85 ? 16.362 -7.391 -31.450 1.00 82.75 85 SER A C 1
ATOM 670 O O . SER A 1 85 ? 17.352 -7.483 -32.162 1.00 82.75 85 SER A O 1
ATOM 672 N N . ARG A 1 86 ? 16.163 -6.326 -30.662 1.00 86.75 86 ARG A N 1
ATOM 673 C CA . ARG A 1 86 ? 17.047 -5.145 -30.628 1.00 86.75 86 ARG A CA 1
ATOM 674 C C . ARG A 1 86 ? 18.481 -5.409 -30.152 1.00 86.75 86 ARG A C 1
ATOM 676 O O . ARG A 1 86 ? 19.321 -4.528 -30.274 1.00 86.75 86 ARG A O 1
ATOM 683 N N . PHE A 1 87 ? 18.748 -6.567 -29.548 1.00 89.81 87 PHE A N 1
ATOM 684 C CA . PHE A 1 87 ? 20.092 -6.972 -29.116 1.00 89.81 87 PHE A CA 1
ATOM 685 C C . PHE A 1 87 ? 20.673 -8.074 -30.005 1.00 89.81 87 PHE A C 1
ATOM 687 O O . PHE A 1 87 ? 21.725 -8.627 -29.693 1.00 89.81 87 PHE A O 1
ATOM 694 N N . MET A 1 88 ? 19.976 -8.440 -31.077 1.00 87.88 88 MET A N 1
ATOM 695 C CA . MET A 1 88 ? 20.384 -9.483 -32.004 1.00 87.88 88 MET A CA 1
ATOM 696 C C . MET A 1 88 ? 20.704 -8.849 -33.355 1.00 87.88 88 MET A C 1
ATOM 698 O O . MET A 1 88 ? 19.962 -8.007 -33.851 1.00 87.88 88 MET A O 1
ATOM 702 N N . THR A 1 89 ? 21.798 -9.277 -33.970 1.00 83.88 89 THR A N 1
ATOM 703 C CA . THR A 1 89 ? 22.015 -9.131 -35.411 1.00 83.88 89 THR A CA 1
ATOM 704 C C . THR A 1 89 ? 21.811 -10.490 -36.082 1.00 83.88 89 THR A C 1
ATOM 706 O O . THR A 1 89 ? 21.602 -11.494 -35.399 1.00 83.88 89 THR A O 1
ATOM 709 N N . ALA A 1 90 ? 21.893 -10.548 -37.414 1.00 78.19 90 ALA A N 1
ATOM 710 C CA . ALA A 1 90 ? 21.804 -11.809 -38.156 1.00 78.19 90 ALA A CA 1
ATOM 711 C C . ALA A 1 90 ? 22.873 -12.844 -37.739 1.00 78.19 90 ALA A C 1
ATOM 713 O O . ALA A 1 90 ? 22.693 -14.035 -37.969 1.00 78.19 90 ALA A O 1
ATOM 714 N N . GLU A 1 91 ? 23.960 -12.399 -37.099 1.00 78.12 91 GLU A N 1
ATOM 715 C CA . GLU A 1 91 ? 25.136 -13.229 -36.821 1.00 78.12 91 GLU A CA 1
ATOM 716 C C . GLU A 1 91 ? 25.509 -13.310 -35.332 1.00 78.12 91 GLU A C 1
ATOM 718 O O . GLU A 1 91 ? 26.182 -14.257 -34.926 1.00 78.12 91 GLU A O 1
ATOM 723 N N . LYS A 1 92 ? 25.108 -12.345 -34.488 1.00 89.94 92 LYS A N 1
ATOM 724 C CA . LYS A 1 92 ? 25.544 -12.299 -33.080 1.00 89.94 92 LYS A CA 1
ATOM 725 C C . LYS A 1 92 ? 24.561 -11.607 -32.139 1.00 89.94 92 LYS A C 1
ATOM 727 O O . LYS A 1 92 ? 23.732 -10.798 -32.541 1.00 89.94 92 LYS A O 1
ATOM 732 N N . PHE A 1 93 ? 24.708 -11.902 -30.850 1.00 92.19 93 PHE A N 1
ATOM 733 C CA . PHE A 1 93 ? 23.995 -11.234 -29.764 1.00 92.19 93 PHE A CA 1
ATOM 734 C C . PHE A 1 93 ? 24.893 -10.202 -29.075 1.00 92.19 93 PHE A C 1
ATOM 736 O O . PHE A 1 93 ? 25.987 -10.535 -28.610 1.00 92.19 93 PHE A O 1
ATOM 743 N N . ASP A 1 94 ? 24.417 -8.965 -28.956 1.00 91.56 94 ASP A N 1
ATOM 744 C CA . ASP A 1 94 ? 25.095 -7.906 -28.216 1.00 91.56 94 ASP A CA 1
ATOM 745 C C . ASP A 1 94 ? 24.840 -8.044 -26.707 1.00 91.56 94 ASP A C 1
ATOM 747 O O . ASP A 1 94 ? 23.917 -7.475 -26.110 1.00 91.56 94 ASP A O 1
ATOM 751 N N . LYS A 1 95 ? 25.697 -8.852 -26.079 1.00 91.12 95 LYS A N 1
ATOM 752 C CA . LYS A 1 95 ? 25.645 -9.152 -24.648 1.00 91.12 95 LYS A CA 1
ATOM 753 C C . LYS A 1 95 ? 25.866 -7.917 -23.775 1.00 91.12 95 LYS A C 1
ATOM 755 O O . LYS A 1 95 ? 25.273 -7.840 -22.696 1.00 91.12 95 LYS A O 1
ATOM 760 N N . GLU A 1 96 ? 26.711 -6.979 -24.194 1.00 92.00 96 GLU A N 1
ATOM 761 C CA . GLU A 1 96 ? 27.047 -5.812 -23.375 1.00 92.00 96 GLU A CA 1
ATOM 762 C C . GLU A 1 96 ? 25.930 -4.764 -23.427 1.00 92.00 96 GLU A C 1
ATOM 764 O O . GLU A 1 96 ? 25.500 -4.294 -22.367 1.00 92.00 96 GLU A O 1
ATOM 769 N N . ALA A 1 97 ? 25.344 -4.512 -24.603 1.00 89.19 97 ALA A N 1
ATOM 770 C CA . ALA A 1 97 ? 24.148 -3.676 -24.718 1.00 89.19 97 ALA A CA 1
ATOM 771 C C . ALA A 1 97 ? 22.965 -4.262 -23.926 1.00 89.19 97 ALA A C 1
ATOM 773 O O . ALA A 1 97 ? 22.272 -3.543 -23.198 1.00 89.19 97 ALA A O 1
ATOM 774 N N . PHE A 1 98 ? 22.765 -5.584 -23.981 1.00 90.06 98 PHE A N 1
ATOM 775 C CA . PHE A 1 98 ? 21.732 -6.249 -23.185 1.00 90.06 98 PHE A CA 1
ATOM 776 C C . PHE A 1 98 ? 21.951 -6.070 -21.677 1.00 90.06 98 PHE A C 1
ATOM 778 O O . PHE A 1 98 ? 21.018 -5.723 -20.945 1.00 90.06 98 PHE A O 1
ATOM 785 N N . LYS A 1 99 ? 23.182 -6.281 -21.191 1.00 91.69 99 LYS A N 1
ATOM 786 C CA . LYS A 1 99 ? 23.526 -6.084 -19.774 1.00 91.69 99 LYS A CA 1
ATOM 787 C C . LYS A 1 99 ? 23.277 -4.646 -19.326 1.00 91.69 99 LYS A C 1
ATOM 789 O O . LYS A 1 99 ? 22.739 -4.463 -18.234 1.00 91.69 99 LYS A O 1
ATOM 794 N N . ALA A 1 100 ? 23.642 -3.650 -20.135 1.00 91.12 100 ALA A N 1
ATOM 795 C CA . ALA A 1 100 ? 23.429 -2.240 -19.813 1.00 91.12 100 ALA A CA 1
ATOM 796 C C . ALA A 1 100 ? 21.936 -1.931 -19.611 1.00 91.12 100 ALA A C 1
ATOM 798 O O . ALA A 1 100 ? 21.542 -1.435 -18.553 1.00 91.12 100 ALA A O 1
ATOM 799 N N . VAL A 1 101 ? 21.085 -2.348 -20.553 1.00 89.88 101 VAL A N 1
ATOM 800 C CA . VAL A 1 101 ? 19.635 -2.119 -20.46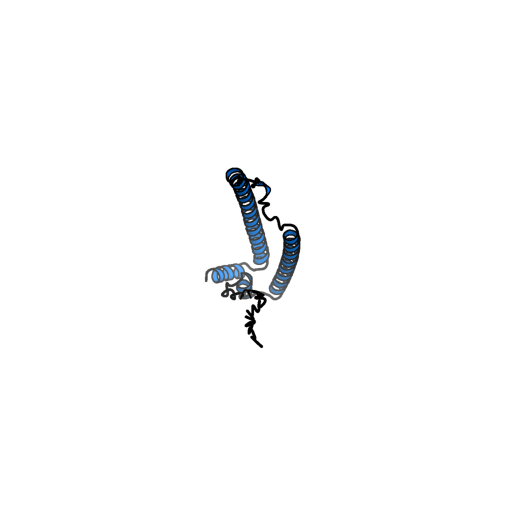0 1.00 89.88 101 VAL A CA 1
ATOM 801 C C . VAL A 1 101 ? 18.996 -2.906 -19.311 1.00 89.88 101 VAL A C 1
ATOM 803 O O . VAL A 1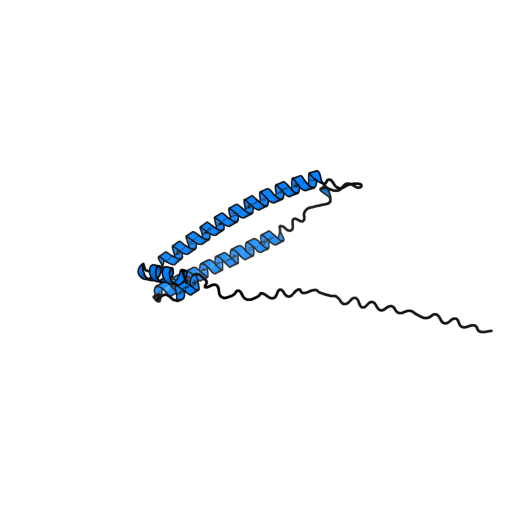 101 ? 18.074 -2.429 -18.644 1.00 89.88 101 VAL A O 1
ATOM 806 N N . MET A 1 102 ? 19.479 -4.118 -19.029 1.00 88.50 102 MET A N 1
ATOM 807 C CA . MET A 1 102 ? 18.991 -4.884 -17.881 1.00 88.50 102 MET A CA 1
ATOM 808 C C . MET A 1 102 ? 19.383 -4.234 -16.550 1.00 88.50 102 MET A C 1
ATOM 810 O O . MET A 1 102 ? 18.552 -4.218 -15.641 1.00 88.50 102 MET A O 1
ATOM 814 N N . LYS A 1 103 ? 20.586 -3.655 -16.430 1.00 91.81 103 LYS A N 1
ATOM 815 C CA . LYS A 1 103 ? 21.007 -2.898 -15.238 1.00 91.81 103 LYS A CA 1
ATOM 816 C C . LYS A 1 103 ? 20.123 -1.672 -15.005 1.00 91.81 103 LYS A C 1
ATOM 818 O O . LYS A 1 103 ? 19.583 -1.528 -13.911 1.00 91.81 103 LYS A O 1
ATOM 823 N N . GLU A 1 104 ? 19.888 -0.860 -16.033 1.00 88.94 104 GLU A N 1
ATOM 824 C CA . GLU A 1 104 ? 18.992 0.306 -15.960 1.00 88.94 104 GLU A CA 1
ATOM 825 C C . GLU A 1 104 ? 17.567 -0.096 -15.529 1.00 88.94 104 GLU A C 1
ATOM 827 O O . GLU A 1 104 ? 16.926 0.520 -14.667 1.00 88.94 104 GLU A O 1
ATOM 832 N N . ARG A 1 105 ? 17.065 -1.213 -16.068 1.00 86.44 105 ARG A N 1
ATOM 833 C CA . ARG A 1 105 ? 15.760 -1.752 -15.678 1.00 86.44 105 ARG A CA 1
ATOM 834 C C . ARG A 1 105 ? 15.729 -2.226 -14.226 1.00 86.44 105 ARG A C 1
ATOM 836 O O . ARG A 1 105 ? 14.693 -2.106 -13.573 1.00 86.44 105 ARG A O 1
ATOM 843 N N . MET A 1 106 ? 16.814 -2.810 -13.723 1.00 87.94 106 MET A N 1
ATOM 844 C CA . MET A 1 106 ? 16.890 -3.216 -12.319 1.00 87.94 106 MET A CA 1
ATOM 845 C C . MET A 1 106 ? 16.882 -1.993 -11.402 1.00 87.94 106 MET A C 1
ATOM 847 O O . MET A 1 106 ? 16.078 -1.965 -10.475 1.00 87.94 106 MET A O 1
ATOM 851 N N . GLN A 1 107 ? 17.655 -0.956 -11.726 1.00 90.69 107 GLN A N 1
ATOM 852 C CA . GLN A 1 107 ? 17.678 0.301 -10.971 1.00 90.69 107 GLN A CA 1
ATOM 853 C C . GLN A 1 107 ? 16.303 0.987 -10.941 1.00 90.69 107 GLN A C 1
ATOM 855 O O . GLN A 1 107 ? 15.814 1.362 -9.878 1.00 90.69 107 GLN A O 1
ATOM 860 N N . SER A 1 108 ? 15.609 1.097 -12.080 1.00 85.00 108 SER A N 1
ATOM 861 C CA . SER A 1 108 ? 14.251 1.675 -12.098 1.00 85.00 108 SER A CA 1
ATOM 862 C C . SER A 1 108 ? 13.234 0.829 -11.323 1.00 85.00 108 SER A C 1
ATOM 864 O O . SER A 1 108 ? 12.330 1.361 -10.678 1.00 85.00 108 SER A O 1
ATOM 866 N N . ARG A 1 109 ? 13.372 -0.504 -11.336 1.00 86.00 109 ARG A N 1
ATOM 867 C CA . ARG A 1 109 ? 12.549 -1.398 -10.506 1.00 86.00 109 ARG A CA 1
ATOM 868 C C . ARG A 1 109 ? 12.830 -1.243 -9.021 1.00 86.00 109 ARG A C 1
ATOM 870 O O . ARG A 1 109 ? 11.900 -1.416 -8.239 1.00 86.00 109 ARG A O 1
ATOM 877 N N . GLU A 1 110 ? 14.072 -0.988 -8.642 1.00 89.62 110 GLU A N 1
ATOM 878 C CA . GLU A 1 110 ? 14.469 -0.761 -7.258 1.00 89.62 110 GLU A CA 1
ATOM 879 C C . GLU A 1 110 ? 13.860 0.531 -6.717 1.00 89.62 110 GLU A C 1
ATOM 881 O O . GLU A 1 110 ? 13.119 0.458 -5.739 1.00 89.62 110 GLU A O 1
ATOM 886 N N . LYS A 1 111 ? 13.995 1.648 -7.444 1.00 88.19 111 LYS A N 1
ATOM 887 C CA . LYS A 1 111 ? 13.326 2.919 -7.107 1.00 88.19 111 LYS A CA 1
ATOM 888 C C . LYS A 1 111 ? 11.813 2.750 -6.946 1.00 88.19 111 LYS A C 1
ATOM 890 O O . LYS A 1 111 ? 11.243 3.059 -5.908 1.00 88.19 111 LYS A O 1
ATOM 895 N N . MET A 1 112 ? 11.157 2.102 -7.915 1.00 86.56 112 MET A N 1
ATOM 896 C CA . MET A 1 112 ? 9.719 1.808 -7.807 1.00 86.56 112 MET A CA 1
ATOM 897 C C . MET A 1 112 ? 9.359 0.896 -6.623 1.00 86.56 112 MET A C 1
ATOM 899 O O . MET A 1 112 ? 8.207 0.880 -6.184 1.00 86.56 112 MET A O 1
ATOM 903 N N . ARG A 1 113 ? 10.271 0.031 -6.162 1.00 86.75 113 ARG A N 1
ATOM 904 C CA . ARG A 1 113 ? 10.033 -0.819 -4.985 1.00 86.75 113 ARG A CA 1
ATOM 905 C C . ARG A 1 113 ? 10.150 -0.009 -3.704 1.00 86.75 113 ARG A C 1
ATOM 907 O O . ARG A 1 113 ? 9.362 -0.266 -2.799 1.00 86.75 113 ARG A O 1
ATOM 914 N N . GLU A 1 114 ? 11.094 0.917 -3.646 1.00 92.62 114 GLU A N 1
ATOM 915 C CA . GLU A 1 114 ? 11.299 1.836 -2.531 1.00 92.62 114 GLU A CA 1
ATOM 916 C C . GLU A 1 114 ? 10.091 2.755 -2.345 1.00 92.62 114 GLU A C 1
ATOM 918 O O . GLU A 1 114 ? 9.413 2.639 -1.327 1.00 92.62 114 GLU A O 1
ATOM 923 N N . GLU A 1 115 ? 9.681 3.479 -3.389 1.00 90.06 115 GLU A N 1
ATOM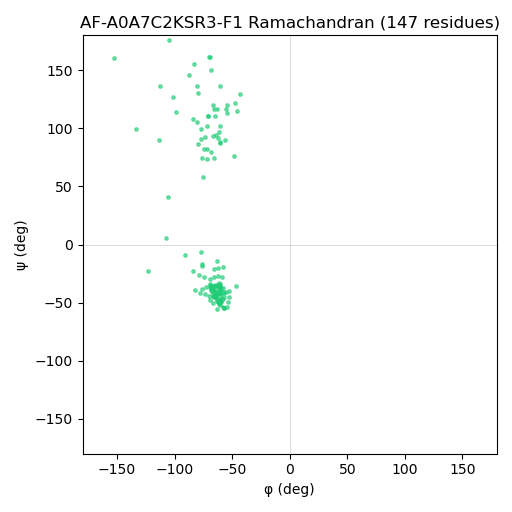 924 C CA . GLU A 1 115 ? 8.478 4.332 -3.376 1.00 90.06 115 GLU A CA 1
ATOM 925 C C . GLU A 1 115 ? 7.227 3.557 -2.922 1.00 90.06 115 GLU A C 1
ATOM 927 O O . GLU A 1 115 ? 6.381 4.031 -2.164 1.00 90.06 115 GLU A O 1
ATOM 932 N N . ARG A 1 116 ? 7.088 2.300 -3.369 1.00 87.75 116 ARG A N 1
ATOM 933 C CA . ARG A 1 116 ? 5.969 1.441 -2.951 1.00 87.75 116 ARG A CA 1
ATOM 934 C C . ARG A 1 116 ? 6.048 1.023 -1.491 1.00 87.75 116 ARG A C 1
ATOM 936 O O . ARG A 1 116 ? 4.994 0.789 -0.899 1.00 87.75 116 ARG A O 1
ATOM 943 N N . ARG A 1 117 ? 7.251 0.825 -0.950 1.00 90.44 117 ARG A N 1
ATOM 944 C CA . ARG A 1 117 ? 7.451 0.498 0.466 1.00 90.44 117 ARG A CA 1
ATOM 945 C C . ARG A 1 117 ? 7.102 1.706 1.320 1.00 90.44 117 ARG A C 1
ATOM 947 O O . ARG A 1 117 ? 6.304 1.540 2.235 1.00 90.44 117 ARG A O 1
ATOM 954 N N . GLU A 1 118 ? 7.597 2.886 0.968 1.00 94.44 118 GLU A N 1
ATOM 955 C CA . GLU A 1 118 ? 7.286 4.150 1.647 1.00 94.44 118 GLU A CA 1
ATOM 956 C C . GLU A 1 118 ? 5.780 4.414 1.659 1.00 94.44 118 GLU A C 1
ATOM 958 O O . GLU A 1 118 ? 5.166 4.449 2.723 1.00 94.44 118 GLU A O 1
ATOM 963 N N . ALA A 1 119 ? 5.141 4.405 0.485 1.00 90.12 119 ALA A N 1
ATOM 964 C CA . ALA A 1 119 ? 3.695 4.596 0.375 1.00 90.12 119 ALA A CA 1
ATOM 965 C C . ALA A 1 119 ? 2.876 3.501 1.087 1.00 90.12 119 ALA A C 1
ATOM 967 O O . ALA A 1 119 ? 1.676 3.657 1.318 1.00 90.12 119 ALA A O 1
ATOM 968 N N . MET A 1 120 ? 3.454 2.326 1.354 1.00 89.56 120 MET A N 1
ATOM 969 C CA . MET A 1 120 ? 2.800 1.274 2.138 1.00 89.56 120 MET A CA 1
ATOM 970 C C . MET A 1 120 ? 2.940 1.523 3.640 1.00 89.56 120 MET A C 1
ATOM 972 O O . MET A 1 120 ? 1.972 1.289 4.366 1.00 89.56 120 MET A O 1
ATOM 976 N N . ILE A 1 121 ? 4.103 1.999 4.087 1.00 92.94 121 ILE A N 1
ATOM 977 C CA . ILE A 1 121 ? 4.363 2.387 5.476 1.00 92.94 121 ILE A CA 1
ATOM 978 C C . ILE A 1 121 ? 3.462 3.560 5.863 1.00 92.94 121 ILE A C 1
ATOM 980 O O . ILE A 1 121 ? 2.752 3.455 6.857 1.00 92.94 121 ILE A O 1
ATOM 984 N N . GLU A 1 122 ? 3.405 4.603 5.037 1.00 92.62 122 GLU A N 1
ATOM 985 C CA . GLU A 1 122 ? 2.559 5.782 5.253 1.00 92.62 122 GLU A CA 1
ATOM 986 C C . GLU A 1 122 ? 1.081 5.394 5.388 1.00 92.62 122 GLU A C 1
ATOM 988 O O . GLU A 1 122 ? 0.468 5.594 6.435 1.00 92.62 122 GLU A O 1
ATOM 993 N N . ARG A 1 123 ? 0.534 4.663 4.407 1.00 89.19 123 ARG A N 1
ATOM 994 C CA . ARG A 1 123 ? -0.850 4.153 4.475 1.00 89.19 123 ARG A CA 1
ATOM 995 C C . ARG A 1 123 ? -1.109 3.242 5.671 1.00 89.19 123 ARG A C 1
ATOM 997 O O . ARG A 1 123 ? -2.254 3.087 6.102 1.00 89.19 123 ARG A O 1
ATOM 1004 N N . ARG A 1 124 ? -0.086 2.542 6.165 1.00 89.00 124 ARG A N 1
ATOM 1005 C CA . ARG A 1 124 ? -0.210 1.728 7.376 1.00 89.00 124 ARG A CA 1
ATOM 1006 C C . ARG A 1 124 ? -0.263 2.615 8.616 1.00 89.00 124 ARG A C 1
ATOM 1008 O O . ARG A 1 124 ? -1.103 2.334 9.467 1.00 89.00 124 ARG A O 1
ATOM 101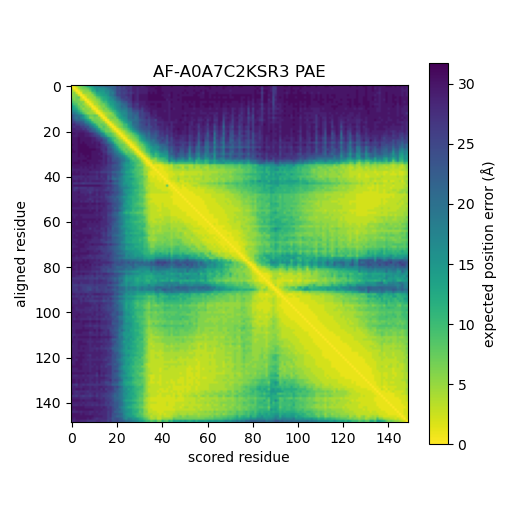5 N N . ALA A 1 125 ? 0.574 3.644 8.697 1.00 91.06 125 ALA A N 1
ATOM 1016 C CA . ALA A 1 125 ? 0.586 4.610 9.789 1.00 91.06 125 ALA A CA 1
ATOM 1017 C C . ALA A 1 125 ? -0.756 5.348 9.885 1.00 91.06 125 ALA A C 1
ATOM 1019 O O . ALA A 1 125 ? -1.415 5.247 10.915 1.00 91.06 125 ALA A O 1
ATOM 1020 N N . GLU A 1 126 ? -1.238 5.930 8.783 1.00 91.19 126 GLU A N 1
ATOM 1021 C CA . GLU A 1 126 ? -2.545 6.607 8.722 1.00 91.19 126 GLU A CA 1
ATOM 1022 C C . GLU A 1 126 ? -3.696 5.693 9.160 1.00 91.19 126 GLU A C 1
ATOM 1024 O O . GLU A 1 126 ? -4.631 6.099 9.852 1.00 91.19 126 GLU A O 1
ATOM 1029 N N . ARG A 1 127 ? -3.650 4.417 8.748 1.00 89.88 127 ARG A N 1
ATOM 1030 C CA . ARG A 1 127 ? -4.660 3.439 9.159 1.00 89.88 127 ARG A CA 1
ATOM 1031 C C . ARG A 1 127 ? -4.605 3.195 10.661 1.00 89.88 127 ARG A C 1
ATOM 1033 O O . ARG A 1 127 ? -5.656 3.076 11.281 1.00 89.88 127 ARG A O 1
ATOM 1040 N N . MET A 1 128 ? -3.407 3.034 11.214 1.00 89.88 128 MET A N 1
ATOM 1041 C CA . MET A 1 128 ? -3.230 2.790 12.643 1.00 89.88 128 MET A CA 1
ATOM 1042 C C . MET A 1 128 ? -3.707 3.995 13.450 1.00 89.88 128 MET A C 1
ATOM 1044 O O . MET A 1 128 ? -4.489 3.806 14.372 1.00 89.88 128 MET A O 1
ATOM 1048 N N . GLU A 1 129 ? -3.337 5.209 13.051 1.00 91.75 129 GLU A N 1
ATOM 1049 C CA . GLU A 1 129 ? -3.792 6.450 13.680 1.00 91.75 129 GLU A CA 1
ATOM 1050 C C . GLU A 1 129 ? -5.324 6.529 13.741 1.00 91.75 129 GLU A C 1
ATOM 1052 O O . GLU A 1 129 ? -5.898 6.623 14.826 1.00 91.75 129 GLU A O 1
ATOM 1057 N N . LYS A 1 130 ? -6.000 6.371 12.595 1.00 89.81 130 LYS A N 1
ATOM 1058 C CA . LYS A 1 130 ? -7.472 6.407 12.524 1.00 89.81 130 LYS A CA 1
ATOM 1059 C C . LYS A 1 130 ? -8.134 5.313 13.360 1.00 89.81 130 LYS A C 1
ATOM 1061 O O . LYS A 1 130 ? -9.177 5.548 13.956 1.00 89.81 130 LYS A O 1
ATOM 1066 N N . LEU A 1 131 ? -7.546 4.117 13.413 1.00 88.94 131 LEU A N 1
ATOM 1067 C CA . LEU A 1 131 ? -8.084 3.016 14.213 1.00 88.94 131 LEU A CA 1
ATOM 1068 C C . LEU A 1 131 ? -7.934 3.256 15.713 1.00 88.94 131 LEU A C 1
ATOM 1070 O O . LEU A 1 131 ? -8.872 3.013 16.465 1.00 88.94 131 LEU A O 1
ATOM 1074 N N . PHE A 1 132 ? -6.771 3.729 16.153 1.00 90.94 132 PHE A N 1
ATOM 1075 C CA . PHE A 1 132 ? -6.508 3.968 17.570 1.00 90.94 132 PHE A CA 1
ATOM 1076 C C . PHE A 1 132 ? -7.181 5.231 18.107 1.00 90.94 132 PHE A C 1
ATOM 1078 O O . PHE A 1 132 ? -7.340 5.344 19.324 1.00 90.94 132 PHE A O 1
ATOM 1085 N N . ALA A 1 133 ? -7.616 6.139 17.231 1.00 92.50 133 ALA A N 1
ATOM 1086 C CA . ALA A 1 133 ? -8.466 7.268 17.595 1.00 92.50 133 ALA A CA 1
ATOM 1087 C C . ALA A 1 133 ? -9.863 6.833 18.083 1.00 92.50 133 ALA A C 1
ATOM 1089 O O . ALA A 1 133 ? -10.449 7.523 18.909 1.00 92.50 133 ALA A O 1
ATOM 1090 N N . ILE A 1 134 ? -10.371 5.679 17.626 1.00 91.38 134 ILE A N 1
ATOM 1091 C CA . ILE A 1 134 ? -11.679 5.135 18.042 1.00 91.38 134 ILE A CA 1
ATOM 1092 C C . ILE A 1 134 ? -11.608 4.546 19.461 1.00 91.38 134 ILE A C 1
ATOM 1094 O O . ILE A 1 134 ? -12.609 4.493 20.175 1.00 91.38 134 ILE A O 1
ATOM 1098 N N . LEU A 1 135 ? -10.430 4.075 19.877 1.00 92.19 135 LEU A N 1
ATOM 1099 C CA . LEU A 1 135 ? -10.239 3.365 21.141 1.00 92.19 135 LEU A CA 1
ATOM 1100 C C . LEU A 1 135 ? -9.962 4.322 22.306 1.00 92.19 135 LEU A C 1
ATOM 1102 O O . LEU A 1 135 ? -9.252 5.320 22.162 1.00 92.19 135 LEU A O 1
ATOM 1106 N N . THR A 1 136 ? -10.450 3.961 23.492 1.00 93.31 136 THR A N 1
ATOM 1107 C CA . THR A 1 136 ? -10.093 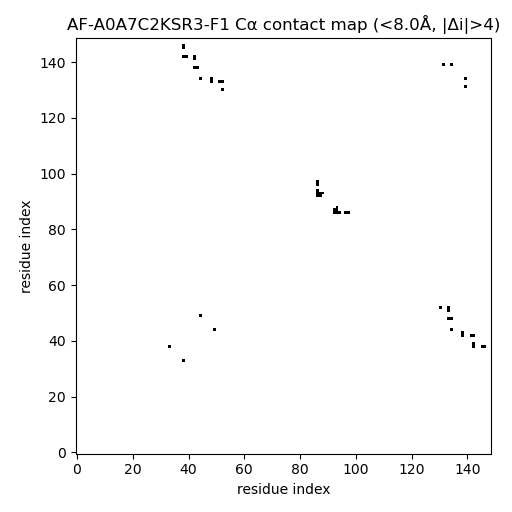4.642 24.743 1.00 93.31 136 THR A CA 1
ATOM 1108 C C . THR A 1 136 ? -8.634 4.351 25.131 1.00 93.31 136 THR A C 1
ATOM 1110 O O . THR A 1 136 ? -8.050 3.370 24.656 1.00 93.31 136 THR A O 1
ATOM 1113 N N . PRO A 1 137 ? -8.012 5.167 26.007 1.00 94.19 137 PRO A N 1
ATOM 1114 C CA . PRO A 1 137 ? -6.661 4.899 26.504 1.00 94.19 137 PRO A CA 1
ATOM 1115 C C . PRO A 1 137 ? -6.491 3.486 27.084 1.00 94.19 137 PRO A C 1
ATOM 1117 O O . PRO A 1 137 ? -5.556 2.785 26.705 1.00 94.19 137 PRO A O 1
ATOM 1120 N N . GLU A 1 138 ? -7.440 3.031 27.904 1.00 92.25 138 GLU A N 1
ATOM 1121 C CA . GLU A 1 138 ? -7.421 1.698 28.524 1.00 92.25 138 GLU A CA 1
ATOM 1122 C C . GLU A 1 138 ? -7.531 0.569 27.483 1.00 92.25 138 GLU A C 1
ATOM 1124 O O . GLU A 1 138 ? -6.808 -0.427 27.535 1.00 92.25 138 GLU A O 1
ATOM 1129 N N . GLN A 1 139 ? -8.391 0.740 26.472 1.00 92.62 139 GLN A N 1
ATOM 1130 C CA . GLN A 1 139 ? -8.520 -0.214 25.366 1.00 92.62 139 GLN A CA 1
ATOM 1131 C C . GLN A 1 139 ? -7.228 -0.301 24.537 1.00 92.62 139 GLN A C 1
ATOM 1133 O O . GLN A 1 139 ? -6.865 -1.388 24.079 1.00 92.62 139 GLN A O 1
ATOM 1138 N N . ARG A 1 140 ? -6.510 0.818 24.352 1.00 92.88 140 ARG A N 1
ATOM 1139 C CA . ARG A 1 140 ? -5.205 0.830 23.668 1.00 92.88 140 ARG A CA 1
ATOM 1140 C C . ARG A 1 140 ? -4.151 0.054 24.450 1.00 92.88 140 ARG A C 1
ATOM 1142 O O . ARG A 1 140 ? -3.394 -0.702 23.846 1.00 92.88 140 ARG A O 1
ATOM 1149 N N . GLU A 1 141 ? -4.129 0.183 25.770 1.00 91.94 141 GLU A N 1
ATOM 1150 C CA . GLU A 1 141 ? -3.204 -0.565 26.623 1.00 91.94 141 GLU A CA 1
ATOM 1151 C C . GLU A 1 141 ? -3.478 -2.076 26.581 1.00 91.94 141 GLU A C 1
ATOM 1153 O O . GLU A 1 141 ? -2.566 -2.870 26.332 1.00 91.94 141 GLU A O 1
ATOM 1158 N N . LYS A 1 142 ? -4.752 -2.480 26.682 1.00 90.88 142 LYS A N 1
ATOM 1159 C CA . LYS A 1 142 ? -5.169 -3.884 26.514 1.00 90.88 142 LYS A CA 1
ATOM 1160 C C . LYS A 1 142 ? -4.796 -4.426 25.129 1.00 90.88 142 LYS A C 1
ATOM 1162 O O . LYS A 1 142 ? -4.345 -5.564 25.008 1.00 90.88 142 LYS A O 1
ATOM 1167 N N . TRP A 1 143 ? -4.913 -3.610 24.080 1.00 91.62 143 TRP A N 1
ATOM 1168 C CA . TRP A 1 143 ? -4.477 -3.989 22.735 1.00 91.62 143 TRP A CA 1
ATOM 1169 C C . TRP A 1 143 ? -2.966 -4.238 22.653 1.00 91.62 143 TRP A C 1
ATOM 1171 O O . TRP A 1 143 ? -2.557 -5.230 22.050 1.00 91.62 143 TRP A O 1
ATOM 1181 N N . ILE A 1 144 ? -2.137 -3.389 23.276 1.00 89.62 144 ILE A N 1
ATOM 1182 C CA . ILE A 1 144 ? -0.675 -3.568 23.301 1.00 89.62 144 ILE A CA 1
ATOM 1183 C C . ILE A 1 144 ? -0.328 -4.927 23.917 1.00 89.62 144 ILE A C 1
ATOM 1185 O O . ILE A 1 144 ? 0.421 -5.692 23.309 1.00 89.62 144 ILE A O 1
ATOM 1189 N N . GLN A 1 145 ? -0.939 -5.269 25.053 1.00 89.19 145 GLN A N 1
ATOM 1190 C CA . GLN A 1 145 ? -0.726 -6.555 25.725 1.00 89.19 145 GLN A CA 1
ATOM 1191 C C . GLN A 1 145 ? -1.135 -7.752 24.853 1.00 89.19 145 GLN A C 1
ATOM 1193 O O . GLN A 1 145 ? -0.420 -8.751 24.791 1.00 89.19 145 GLN A O 1
ATOM 1198 N N . LEU A 1 146 ? -2.268 -7.655 24.149 1.00 87.06 146 LEU A N 1
ATOM 1199 C CA . LEU A 1 146 ? -2.722 -8.706 23.232 1.00 87.06 146 LEU A CA 1
ATOM 1200 C C . LEU A 1 146 ? -1.840 -8.822 21.982 1.00 87.06 146 LEU A C 1
ATOM 1202 O O . LEU A 1 146 ? -1.720 -9.907 21.425 1.00 87.06 146 LEU A O 1
ATOM 1206 N N . SER A 1 147 ? -1.229 -7.723 21.532 1.00 82.19 147 SER A N 1
ATOM 1207 C CA . SER A 1 147 ? -0.391 -7.693 20.326 1.00 82.19 147 SER A CA 1
ATOM 1208 C C . SER A 1 147 ? 1.004 -8.303 20.507 1.00 82.19 147 SER A C 1
ATOM 1210 O O . SER A 1 147 ? 1.656 -8.621 19.514 1.00 82.19 147 SER A O 1
ATOM 1212 N N . GLN A 1 148 ? 1.464 -8.435 21.755 1.00 79.44 148 GLN A N 1
ATOM 1213 C CA . GLN A 1 148 ? 2.774 -8.991 22.112 1.00 79.44 148 GLN A CA 1
ATOM 1214 C C . GLN A 1 148 ? 2.748 -10.510 22.351 1.00 79.44 148 GLN A C 1
ATOM 1216 O O . GLN A 1 148 ? 3.812 -11.109 22.500 1.00 79.44 148 GLN A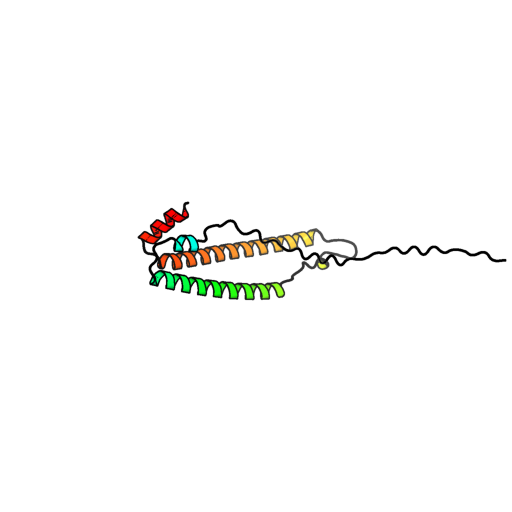 O 1
ATOM 1221 N N . LYS A 1 149 ? 1.555 -11.117 22.402 1.00 62.91 149 LYS A N 1
ATOM 1222 C CA . LYS A 1 149 ? 1.364 -12.572 22.480 1.00 62.91 149 LYS A CA 1
ATOM 1223 C C . LYS A 1 149 ? 1.505 -13.223 21.107 1.00 62.91 149 LYS A C 1
ATOM 1225 O O . LYS A 1 149 ? 2.060 -14.341 21.065 1.00 62.91 149 LYS A O 1
#

Secondary structure (DSSP, 8-state):
-----------------------------------HHHHHHTS---HHHHHHHHHHHHHHHHHHHHHHHHHHHHHHH-------GGGB-SS-B-HHHHHHHHHHHHHHHHHHHHHHHHHHHHHHHHHHHHHHHHS-HHHHHHHHHHHT-

Radius of gyration: 29.95 Å; Cα contacts (8 Å, |Δi|>4): 26; chains: 1; bounding box: 49×73×90 Å

Mean predicted aligned error: 13.39 Å

pLDDT: mean 77.63, std 17.86, range [36.53, 94.5]

Solvent-accessible surface area (backbone atoms only — not comparable to full-atom values): 9387 Å² total; per-residue (Å²): 136,91,81,88,80,86,80,81,80,80,80,79,80,76,82,79,73,81,77,74,78,76,77,77,77,75,77,74,75,74,75,85,67,78,44,78,64,60,56,56,67,74,44,96,68,51,73,68,47,50,53,52,52,49,54,54,49,51,53,54,50,50,54,52,51,51,53,50,51,55,48,51,56,51,51,72,74,57,74,76,69,80,76,60,64,87,37,46,56,102,86,50,70,45,62,65,64,48,50,52,54,49,51,54,52,50,55,56,51,48,52,56,49,50,57,51,48,52,58,48,52,52,57,46,49,57,51,48,52,61,56,54,68,66,47,54,75,69,54,49,53,55,42,54,61,63,71,75,110

Sequence (149 aa):
MKRTAIAIIATFGLSSALMAGSGMHSCKHHKERSSLYTTIEQLDLTEAQKKELQTFRETQRGEKKASRKALKEKRAMKQNRTDLSRFMTAEKFDKEAFKAVMKERMQSREKMREERREAMIERRAERMEKLFAILTPEQREKWIQLSQK